Protein AF-A0A8J4X2P2-F1 (afdb_monomer_lite)

Organism: Clarias magur (NCBI:txid1594786)

Secondary structure (DSSP, 8-state):
-HHHHHHHHHHHHHHHHHHHHHHHHHHHHSPPP--TT--HHHHHHHHHHHHHHHHHHHHHHHHHHHHHHHHHHHHHHHHHHHHHHHHHT-PPP-------HHHHHHHH--S------GGGGSPPPPPP---

pLDDT: mean 83.46, std 16.47, range [42.12, 98.31]

Structure (mmCIF, N/CA/C/O backbone):
data_AF-A0A8J4X2P2-F1
#
_entry.id   AF-A0A8J4X2P2-F1
#
loop_
_atom_site.group_PDB
_atom_site.id
_atom_site.type_symbol
_atom_site.label_atom_id
_atom_site.label_alt_id
_atom_site.label_comp_id
_atom_site.label_asym_id
_atom_site.label_entity_id
_atom_site.label_seq_id
_atom_site.pdbx_PDB_ins_code
_atom_site.Cartn_x
_atom_site.Cartn_y
_atom_site.Cartn_z
_atom_site.occupancy
_atom_site.B_iso_or_equiv
_atom_site.auth_seq_id
_atom_site.auth_comp_id
_atom_site.auth_asym_id
_atom_site.auth_atom_id
_atom_site.pdbx_PDB_model_num
ATOM 1 N N . THR A 1 1 ? 29.596 -12.031 -1.504 1.00 71.19 1 THR A N 1
ATOM 2 C CA . THR A 1 1 ? 28.970 -12.388 -0.206 1.00 71.19 1 THR A CA 1
ATOM 3 C C . THR A 1 1 ? 28.790 -11.197 0.730 1.00 71.19 1 THR A C 1
ATOM 5 O O . THR A 1 1 ? 27.695 -11.051 1.251 1.00 71.19 1 THR A O 1
ATOM 8 N N . LYS A 1 2 ? 29.782 -10.309 0.925 1.00 90.69 2 LYS A N 1
ATOM 9 C CA . LYS A 1 2 ? 29.642 -9.112 1.794 1.00 90.69 2 LYS A CA 1
ATOM 10 C C . LYS A 1 2 ? 28.488 -8.170 1.394 1.00 90.69 2 LYS A C 1
ATOM 12 O O . LYS A 1 2 ? 27.777 -7.684 2.263 1.00 90.69 2 LYS A O 1
ATOM 17 N N . LEU A 1 3 ? 28.276 -7.961 0.090 1.00 94.56 3 LEU A N 1
ATOM 18 C CA . LEU A 1 3 ? 27.223 -7.073 -0.423 1.00 94.56 3 LEU A CA 1
ATOM 19 C C . LEU A 1 3 ? 25.810 -7.614 -0.161 1.00 94.56 3 LEU A C 1
ATOM 21 O O . LEU A 1 3 ? 24.976 -6.876 0.346 1.00 94.56 3 LEU A O 1
ATOM 25 N N . LEU A 1 4 ? 25.571 -8.907 -0.418 1.00 95.38 4 LEU A N 1
ATOM 26 C CA . LEU A 1 4 ? 24.285 -9.556 -0.127 1.00 95.38 4 LEU A CA 1
ATOM 27 C C . LEU A 1 4 ? 23.942 -9.479 1.368 1.00 95.38 4 LEU A C 1
ATOM 29 O O . LEU A 1 4 ? 22.853 -9.050 1.720 1.00 95.38 4 LEU A O 1
ATOM 33 N N . LYS A 1 5 ? 24.907 -9.808 2.239 1.00 95.06 5 LYS A N 1
ATOM 34 C CA . LYS A 1 5 ? 24.729 -9.740 3.700 1.00 95.06 5 LYS A CA 1
ATOM 35 C C . LYS A 1 5 ? 24.403 -8.322 4.179 1.00 95.06 5 LYS A C 1
ATOM 37 O O . LYS A 1 5 ? 23.565 -8.138 5.055 1.00 95.06 5 LYS A O 1
ATOM 42 N N . LYS A 1 6 ? 25.052 -7.306 3.598 1.00 96.75 6 LYS A N 1
ATOM 43 C CA . LYS A 1 6 ? 24.747 -5.902 3.904 1.00 96.75 6 LYS A CA 1
ATOM 44 C C . LYS A 1 6 ? 23.348 -5.515 3.418 1.00 96.75 6 LYS A C 1
ATOM 46 O O . LYS A 1 6 ? 22.630 -4.859 4.161 1.00 96.75 6 LYS A O 1
ATOM 51 N N . ALA A 1 7 ? 22.960 -5.925 2.210 1.00 96.75 7 ALA A N 1
ATOM 52 C CA . ALA A 1 7 ? 21.631 -5.654 1.663 1.00 96.75 7 ALA A CA 1
ATOM 53 C C . ALA A 1 7 ? 20.520 -6.289 2.513 1.00 96.75 7 ALA A C 1
ATOM 55 O O . ALA A 1 7 ? 19.536 -5.628 2.816 1.00 96.75 7 ALA A O 1
ATOM 56 N N . GLU A 1 8 ? 20.712 -7.528 2.963 1.00 96.44 8 GLU A N 1
ATOM 57 C CA . GLU A 1 8 ? 19.781 -8.223 3.856 1.00 96.44 8 GLU A CA 1
ATOM 58 C C . GLU A 1 8 ? 19.627 -7.498 5.199 1.00 96.44 8 GLU A C 1
ATOM 60 O O . GLU A 1 8 ? 18.510 -7.234 5.637 1.00 96.44 8 GLU A O 1
ATOM 65 N N . SER A 1 9 ? 20.741 -7.081 5.811 1.00 96.81 9 SER A N 1
ATOM 66 C CA . SER A 1 9 ? 20.705 -6.286 7.043 1.00 96.81 9 SER A CA 1
ATOM 67 C C . SER A 1 9 ? 19.981 -4.947 6.861 1.00 96.81 9 SER A C 1
ATOM 69 O O . SER A 1 9 ? 19.220 -4.547 7.738 1.00 96.81 9 SER A O 1
ATOM 71 N N . LEU A 1 10 ? 20.190 -4.256 5.735 1.00 97.19 10 LEU A N 1
ATOM 72 C CA . LEU A 1 10 ? 19.495 -3.000 5.438 1.00 97.19 10 LEU A CA 1
ATOM 73 C C . LEU A 1 10 ? 17.997 -3.217 5.201 1.00 97.19 10 LEU A C 1
ATOM 75 O O . LEU A 1 10 ? 17.195 -2.435 5.698 1.00 97.19 10 LEU A O 1
ATOM 79 N N . LEU A 1 11 ? 17.621 -4.292 4.505 1.00 97.44 11 LEU A N 1
ATOM 80 C CA . LEU A 1 11 ? 16.223 -4.639 4.255 1.00 97.44 11 LEU A CA 1
ATOM 81 C C . LEU A 1 11 ? 15.472 -4.954 5.554 1.00 97.44 11 LEU A C 1
ATOM 83 O O . LEU A 1 11 ? 14.320 -4.557 5.705 1.00 97.44 11 LEU A O 1
ATOM 87 N N . LEU A 1 12 ? 16.106 -5.661 6.494 1.00 97.19 12 LEU A N 1
ATOM 88 C CA . LEU A 1 12 ? 15.516 -5.926 7.810 1.00 97.19 12 LEU A CA 1
ATOM 89 C C . LEU A 1 12 ? 15.279 -4.626 8.584 1.00 97.19 12 LEU A C 1
ATOM 91 O O . LEU A 1 12 ? 14.160 -4.386 9.029 1.00 97.19 12 LEU A O 1
ATOM 95 N N . LYS A 1 13 ? 16.287 -3.747 8.642 1.00 97.88 13 LYS A N 1
ATOM 96 C CA . LYS A 1 13 ? 16.162 -2.429 9.284 1.00 97.88 13 LYS A CA 1
ATOM 97 C C . LYS A 1 13 ? 15.065 -1.574 8.654 1.00 97.88 13 LYS A C 1
ATOM 99 O O . LYS A 1 13 ? 14.306 -0.928 9.363 1.00 97.88 13 LYS A O 1
ATOM 104 N N . GLU A 1 14 ? 14.962 -1.576 7.327 1.00 97.88 14 GLU A N 1
ATOM 105 C CA . GLU A 1 14 ? 13.910 -0.844 6.621 1.00 97.88 14 GLU A CA 1
ATOM 106 C C . GLU A 1 14 ? 12.514 -1.383 6.970 1.00 97.88 14 GLU A C 1
ATOM 108 O O . GLU A 1 14 ? 11.588 -0.602 7.174 1.00 97.88 14 GLU A O 1
ATOM 113 N N . LYS A 1 15 ? 12.347 -2.709 7.069 1.00 97.62 15 LYS A N 1
ATOM 114 C CA . LYS A 1 15 ? 11.072 -3.320 7.480 1.00 97.62 15 LYS A CA 1
ATOM 115 C C . LYS A 1 15 ? 10.696 -2.954 8.914 1.00 97.62 15 LYS A C 1
ATOM 117 O O . LYS A 1 15 ? 9.539 -2.629 9.160 1.00 97.62 15 LYS A O 1
ATOM 122 N N . GLU A 1 16 ? 11.655 -2.995 9.835 1.00 97.69 16 GLU A N 1
ATOM 123 C CA . GLU A 1 16 ? 11.447 -2.577 11.225 1.00 97.69 16 GLU A CA 1
ATOM 124 C C . GLU A 1 16 ? 11.022 -1.107 11.295 1.00 97.69 16 GLU A C 1
ATOM 126 O O . GLU A 1 16 ? 10.000 -0.800 11.906 1.00 97.69 16 GLU A O 1
ATOM 131 N N . GLN A 1 17 ? 11.727 -0.220 10.587 1.00 97.69 17 GLN A N 1
ATOM 132 C CA . GLN A 1 17 ? 11.382 1.200 10.538 1.00 97.69 17 GLN A CA 1
ATOM 133 C C . GLN A 1 17 ? 9.981 1.429 9.958 1.00 97.69 17 GLN A C 1
ATOM 135 O O . GLN A 1 17 ? 9.193 2.165 10.540 1.00 97.69 17 GLN A O 1
ATOM 140 N N . LYS A 1 18 ? 9.622 0.740 8.866 1.00 97.69 18 LYS A N 1
ATOM 141 C CA . LYS A 1 18 ? 8.281 0.838 8.266 1.00 97.69 18 LYS A CA 1
ATOM 142 C C . LYS A 1 18 ? 7.169 0.408 9.221 1.00 97.69 18 LYS A C 1
ATOM 144 O O . LYS A 1 18 ? 6.090 0.992 9.180 1.00 97.69 18 LYS A O 1
ATOM 149 N N . ASN A 1 19 ? 7.408 -0.598 10.062 1.00 97.25 19 ASN A N 1
ATOM 150 C CA . ASN A 1 19 ? 6.436 -1.013 11.074 1.00 97.25 19 ASN A CA 1
ATOM 151 C C . ASN A 1 19 ? 6.272 0.062 12.154 1.00 97.25 19 ASN A C 1
ATOM 153 O O . ASN A 1 19 ? 5.145 0.416 12.481 1.00 97.25 19 ASN A O 1
ATOM 157 N N . ILE A 1 20 ? 7.379 0.635 12.635 1.00 97.56 20 ILE A N 1
ATOM 158 C CA . ILE A 1 20 ? 7.355 1.734 13.612 1.00 97.56 20 ILE A CA 1
ATOM 159 C C . ILE A 1 20 ? 6.609 2.947 13.042 1.00 97.56 20 ILE A C 1
ATOM 161 O O . ILE A 1 20 ? 5.719 3.491 13.691 1.00 97.56 20 ILE A O 1
ATOM 165 N N . ASP A 1 21 ? 6.925 3.348 11.811 1.00 97.25 21 ASP A N 1
ATOM 166 C CA . ASP A 1 21 ? 6.285 4.486 11.149 1.00 97.25 21 ASP A CA 1
ATOM 167 C C . ASP A 1 21 ? 4.785 4.238 10.935 1.00 97.25 21 ASP A C 1
ATOM 169 O O . ASP A 1 21 ? 3.974 5.149 11.109 1.00 97.25 21 ASP A O 1
ATOM 173 N N . LYS A 1 22 ? 4.399 2.996 10.607 1.00 96.56 22 LYS A N 1
ATOM 174 C CA . LYS A 1 22 ? 2.995 2.586 10.497 1.00 96.56 22 LYS A CA 1
ATOM 175 C C . LYS A 1 22 ? 2.272 2.726 11.835 1.00 96.56 22 LYS A C 1
ATOM 177 O O . LYS A 1 22 ? 1.192 3.311 11.862 1.00 96.56 22 LYS A O 1
ATOM 182 N N . ASP A 1 23 ? 2.845 2.210 12.917 1.00 95.88 23 ASP A N 1
ATOM 183 C CA . ASP A 1 23 ? 2.226 2.270 14.243 1.00 95.88 23 ASP A CA 1
ATOM 184 C C . ASP A 1 23 ? 2.107 3.720 14.730 1.00 95.88 23 ASP A C 1
ATOM 186 O O . ASP A 1 23 ? 1.052 4.126 15.216 1.00 95.88 23 ASP A O 1
ATOM 190 N N . ASN A 1 24 ? 3.138 4.541 14.511 1.00 96.25 24 ASN A N 1
ATOM 191 C CA . ASN A 1 24 ? 3.108 5.972 14.818 1.00 96.25 24 ASN A CA 1
ATOM 192 C C . ASN A 1 24 ? 2.007 6.701 14.033 1.00 96.25 24 ASN A C 1
ATOM 194 O O . ASN A 1 24 ? 1.207 7.425 14.625 1.00 96.25 24 ASN A O 1
ATOM 198 N N . ALA A 1 25 ? 1.918 6.466 12.721 1.00 96.06 25 ALA A N 1
ATOM 199 C CA . ALA A 1 25 ? 0.899 7.081 11.876 1.00 96.06 25 ALA A CA 1
ATOM 200 C C . ALA A 1 25 ? -0.527 6.643 12.257 1.00 96.06 25 ALA A C 1
ATOM 202 O O . ALA A 1 25 ? -1.458 7.445 12.184 1.00 96.06 25 ALA A O 1
ATOM 203 N N . LEU A 1 26 ? -0.718 5.382 12.662 1.00 94.94 26 LEU A N 1
ATOM 204 C CA . LEU A 1 26 ? -2.012 4.885 13.134 1.00 94.94 26 LEU A CA 1
ATOM 205 C C . LEU A 1 26 ? -2.395 5.498 14.481 1.00 94.94 26 LEU A C 1
ATOM 207 O O . LEU A 1 26 ? -3.532 5.935 14.629 1.00 94.94 26 LEU A O 1
ATOM 211 N N . ASN A 1 27 ? -1.455 5.593 15.422 1.00 94.38 27 ASN A N 1
ATOM 212 C CA . ASN A 1 27 ? -1.696 6.203 16.729 1.00 94.38 27 ASN A CA 1
ATOM 213 C C . ASN A 1 27 ? -2.032 7.699 16.627 1.00 94.38 27 ASN A C 1
ATOM 215 O O . ASN A 1 27 ? -2.853 8.191 17.397 1.00 94.38 27 ASN A O 1
ATOM 219 N N . GLU A 1 28 ? -1.426 8.417 15.675 1.00 94.19 28 GLU A N 1
ATOM 220 C CA . GLU A 1 28 ? -1.737 9.826 15.410 1.00 94.19 28 GLU A CA 1
ATOM 221 C C . GLU A 1 28 ? -3.132 9.997 14.789 1.00 94.19 28 GLU A C 1
ATOM 223 O O . GLU A 1 28 ? -3.906 10.855 15.210 1.00 94.19 28 GLU A O 1
ATOM 228 N N . ARG A 1 29 ? -3.472 9.173 13.789 1.00 92.75 29 ARG A N 1
ATOM 229 C CA . ARG A 1 29 ? -4.730 9.303 13.033 1.00 92.75 29 ARG A CA 1
ATOM 230 C C . ARG A 1 29 ? -5.941 8.736 13.764 1.00 92.75 29 ARG A C 1
ATOM 232 O O . ARG A 1 29 ? -7.042 9.262 13.623 1.00 92.75 29 ARG A O 1
ATOM 239 N N . VAL A 1 30 ? -5.752 7.638 14.488 1.00 91.38 30 VAL A N 1
ATOM 240 C CA . VAL A 1 30 ? -6.809 6.892 15.177 1.00 91.38 30 VAL A CA 1
ATOM 241 C C . VAL A 1 30 ? -6.339 6.576 16.599 1.00 91.38 30 VAL A C 1
ATOM 243 O O . VAL A 1 30 ? -6.017 5.427 16.915 1.00 91.38 30 VAL A O 1
ATOM 246 N N . PRO A 1 31 ? -6.274 7.591 17.480 1.00 89.56 31 PRO A N 1
ATOM 247 C CA . PRO A 1 31 ? -5.969 7.351 18.878 1.00 89.56 31 PRO A CA 1
ATOM 248 C C . PRO A 1 31 ? -7.074 6.497 19.525 1.00 89.56 31 PRO A C 1
ATOM 250 O O . PRO A 1 31 ? -8.242 6.592 19.127 1.00 89.56 31 PRO A O 1
ATOM 253 N N . PRO A 1 32 ? -6.748 5.690 20.551 1.00 88.94 32 PRO A N 1
ATOM 254 C CA . PRO A 1 32 ? -7.744 4.899 21.264 1.00 88.94 32 PRO A CA 1
ATOM 255 C C . PRO A 1 32 ? -8.885 5.778 21.808 1.00 88.94 32 PRO A C 1
ATOM 257 O O . PRO A 1 32 ? -8.613 6.783 22.479 1.00 88.94 32 PRO A O 1
ATOM 260 N N . PRO A 1 33 ? -10.159 5.427 21.552 1.00 86.62 33 PRO A N 1
ATOM 261 C CA . PRO A 1 33 ? -11.286 6.228 22.005 1.00 86.62 33 PRO A CA 1
ATOM 262 C C . PRO A 1 33 ? -11.384 6.197 23.533 1.00 86.62 33 PRO A C 1
ATOM 264 O O . PRO A 1 33 ? -11.354 5.137 24.162 1.00 86.62 33 PRO A O 1
ATOM 267 N N . LYS A 1 34 ? -11.523 7.373 24.149 1.00 85.62 34 LYS A N 1
ATOM 268 C CA . LYS A 1 34 ? -11.739 7.497 25.595 1.00 85.62 34 LYS A CA 1
ATOM 269 C C . LYS A 1 34 ? -13.218 7.297 25.892 1.00 85.62 34 LYS A C 1
ATOM 271 O O . LYS A 1 34 ? -14.009 8.202 25.674 1.00 85.62 34 LYS A O 1
ATOM 276 N N . LEU A 1 35 ? -13.577 6.112 26.377 1.00 87.75 35 LEU A N 1
ATOM 277 C CA . LEU A 1 35 ? -14.971 5.757 26.674 1.00 87.75 35 LEU A CA 1
ATOM 278 C C . LEU A 1 35 ? -15.372 6.019 28.135 1.00 87.75 35 LEU A C 1
ATOM 280 O O . LEU A 1 35 ? -16.552 6.051 28.469 1.00 87.75 35 LEU A O 1
ATOM 284 N N . SER A 1 36 ? -14.39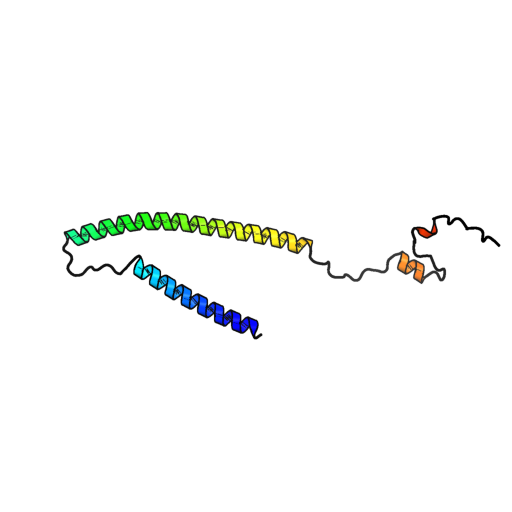4 6.186 29.025 1.00 88.88 36 SER A N 1
ATOM 285 C CA . SER A 1 36 ? -14.622 6.388 30.455 1.00 88.88 36 SER A CA 1
ATOM 286 C C . SER A 1 36 ? -15.151 7.792 30.751 1.00 88.88 36 SER A C 1
ATOM 288 O O . SER A 1 36 ? -14.517 8.773 30.366 1.00 88.88 36 SER A O 1
ATOM 290 N N . GLY A 1 37 ? -16.244 7.881 31.511 1.00 88.00 37 GLY A N 1
ATOM 291 C CA . GLY A 1 37 ? -16.792 9.153 31.995 1.00 88.00 37 GLY A CA 1
ATOM 292 C C . GLY A 1 37 ? -17.720 9.876 31.017 1.00 88.00 37 GLY A C 1
ATOM 293 O O . GLY A 1 37 ? -18.170 10.966 31.345 1.00 88.00 37 GLY A O 1
ATOM 294 N N . LEU A 1 38 ? -18.023 9.277 29.860 1.00 91.31 38 LEU A N 1
ATOM 295 C CA . LEU A 1 38 ? -19.004 9.811 28.915 1.00 91.31 38 LEU A CA 1
ATOM 296 C C . LEU A 1 38 ? -20.433 9.483 29.364 1.00 91.31 38 LEU A C 1
ATOM 298 O O . LEU A 1 38 ? -20.732 8.370 29.806 1.00 91.31 38 LEU A O 1
ATOM 302 N N . SER A 1 39 ? -21.327 10.450 29.204 1.00 93.56 39 SER A N 1
ATOM 303 C CA . SER A 1 39 ? -22.771 10.267 29.320 1.00 93.56 39 SER A CA 1
ATOM 304 C C . SER A 1 39 ? -23.337 9.483 28.127 1.00 93.56 39 SER A C 1
ATOM 306 O O . SER A 1 39 ? -22.695 9.308 27.091 1.00 93.56 39 SER A O 1
ATOM 308 N N . VAL A 1 40 ? -24.587 9.021 28.242 1.00 93.06 40 VAL A N 1
ATOM 309 C CA . VAL A 1 40 ? -25.257 8.262 27.167 1.00 93.06 40 VAL A CA 1
ATOM 310 C C . VAL A 1 40 ? -25.380 9.080 25.875 1.00 93.06 40 VAL A C 1
ATOM 312 O O . VAL A 1 40 ? -25.252 8.521 24.788 1.00 93.06 40 VAL A O 1
ATOM 315 N N . GLN A 1 41 ? -25.605 10.392 25.980 1.00 94.75 41 GLN A N 1
ATOM 316 C CA . GLN A 1 41 ? -25.725 11.274 24.815 1.00 94.75 41 GLN A CA 1
ATOM 317 C C . GLN A 1 41 ? -24.381 11.434 24.098 1.00 94.75 41 GLN A C 1
ATOM 319 O O . GLN A 1 41 ? -24.317 11.246 22.886 1.00 94.75 41 GLN A O 1
ATOM 324 N N . GLU A 1 42 ? -23.303 11.677 24.846 1.00 93.50 42 GLU A N 1
ATOM 325 C CA . GLU A 1 42 ? -21.955 11.812 24.280 1.00 93.50 42 GLU A CA 1
ATOM 326 C C . GLU A 1 42 ? -21.474 10.500 23.639 1.00 93.50 42 GLU A C 1
ATOM 328 O O . GLU A 1 42 ? -20.827 10.513 22.595 1.00 93.50 42 GLU A O 1
ATOM 333 N N . LEU A 1 43 ? -21.840 9.346 24.210 1.00 93.44 43 LEU A N 1
ATOM 334 C CA . LEU A 1 43 ? -21.569 8.043 23.594 1.00 93.44 43 LEU A CA 1
ATOM 335 C C . LEU A 1 43 ? -22.322 7.860 22.269 1.00 93.44 43 LEU A C 1
ATOM 337 O O . LEU A 1 43 ? -21.761 7.336 21.309 1.00 93.44 43 LEU A O 1
ATOM 341 N N . GLN A 1 44 ? -23.585 8.287 22.195 1.00 94.75 44 GLN A N 1
ATOM 342 C CA . GLN A 1 44 ? -24.365 8.219 20.957 1.00 94.75 44 GLN A CA 1
ATOM 343 C C . GLN A 1 44 ? -23.808 9.145 19.871 1.00 94.75 44 GLN A C 1
ATOM 345 O O . GLN A 1 44 ? -23.800 8.762 18.701 1.00 94.75 44 GLN A O 1
ATOM 350 N N . GLU A 1 45 ? -23.346 10.337 20.242 1.00 94.44 45 GLU A N 1
ATOM 351 C CA . GLU A 1 45 ? -22.694 11.277 19.329 1.00 94.44 45 GLU A CA 1
ATOM 352 C C . GLU A 1 45 ? -21.365 10.714 18.810 1.00 94.44 45 GLU A C 1
ATOM 354 O O . GLU A 1 45 ? -21.178 10.614 17.599 1.00 94.44 45 GLU A O 1
ATOM 359 N N . LEU A 1 46 ? -20.517 10.184 19.699 1.00 93.44 46 LEU A N 1
ATOM 360 C CA . LEU A 1 46 ? -19.271 9.517 19.316 1.00 93.44 46 LEU A CA 1
ATOM 361 C C . LEU A 1 46 ? -19.506 8.358 18.333 1.00 93.44 46 LEU A C 1
ATOM 363 O O . LEU A 1 46 ? -18.757 8.202 17.369 1.00 93.44 46 LEU A O 1
ATOM 367 N N . CYS A 1 47 ? -20.545 7.545 18.546 1.00 94.19 47 CYS A N 1
ATOM 368 C CA . CYS A 1 47 ? -20.897 6.463 17.626 1.00 94.19 47 CYS A CA 1
ATOM 369 C C . CYS A 1 47 ? -21.280 6.978 16.229 1.00 94.19 47 CYS A C 1
ATOM 371 O O . CYS A 1 47 ? -20.879 6.374 15.233 1.00 94.19 47 CYS A O 1
ATOM 373 N N . LYS A 1 48 ? -22.028 8.085 16.140 1.00 95.94 48 LYS A N 1
ATOM 374 C CA . LYS A 1 48 ? -22.392 8.706 14.855 1.00 95.94 48 LYS A CA 1
ATOM 375 C C . LYS A 1 48 ? -21.164 9.276 14.147 1.00 95.94 48 LYS A C 1
ATOM 377 O O . LYS A 1 48 ? -20.983 9.021 12.959 1.00 95.94 48 LYS A O 1
ATOM 382 N N . ASP A 1 49 ? -20.292 9.956 14.885 1.00 94.38 49 ASP A N 1
ATOM 383 C CA . ASP A 1 49 ? -19.048 10.516 14.356 1.00 94.38 49 ASP A CA 1
ATOM 384 C C . ASP A 1 49 ? -18.111 9.430 13.824 1.00 94.38 49 ASP A C 1
ATOM 386 O O . ASP A 1 49 ? -17.526 9.567 12.748 1.00 94.38 49 ASP A O 1
ATOM 390 N N . LEU A 1 50 ? -17.953 8.330 14.569 1.00 94.50 50 LEU A N 1
ATOM 391 C CA . LEU A 1 50 ? -17.149 7.191 14.130 1.00 94.50 50 LEU A CA 1
ATOM 392 C C . LEU A 1 50 ? -17.739 6.545 12.879 1.00 94.50 50 LEU A C 1
ATOM 394 O O . LEU A 1 50 ? -16.983 6.208 11.972 1.00 94.50 50 LEU A O 1
ATOM 398 N N . HIS A 1 51 ? -19.063 6.411 12.803 1.00 96.62 51 HIS A N 1
ATOM 399 C CA . HIS A 1 51 ? -19.728 5.870 11.622 1.00 96.62 51 HIS A CA 1
ATOM 400 C C . HIS A 1 51 ? -19.470 6.731 10.380 1.00 96.62 51 HIS A C 1
ATOM 402 O O . HIS A 1 51 ? -19.010 6.212 9.368 1.00 96.62 51 HIS A O 1
ATOM 408 N N . GLN A 1 52 ? -19.629 8.053 10.486 1.00 97.12 52 GLN A N 1
ATOM 409 C CA . GLN A 1 52 ? -19.324 8.966 9.383 1.00 97.12 52 GLN A CA 1
ATOM 410 C C . GLN A 1 52 ? -17.843 8.906 8.969 1.00 97.12 52 GLN A C 1
ATOM 412 O O . GLN A 1 52 ? -17.518 8.933 7.783 1.00 97.12 52 GLN A O 1
ATOM 417 N N . LYS A 1 53 ? -16.921 8.812 9.937 1.00 95.56 53 LYS A N 1
ATOM 418 C CA . LYS A 1 53 ? -15.485 8.666 9.650 1.00 95.56 53 LYS A CA 1
ATOM 419 C C . LYS A 1 53 ? -15.170 7.355 8.934 1.00 95.56 53 LYS A C 1
ATOM 421 O O . LYS A 1 53 ? -14.285 7.354 8.083 1.00 95.56 53 LYS A O 1
ATOM 426 N N . ILE A 1 54 ? -15.862 6.263 9.268 1.00 96.62 54 ILE A N 1
ATOM 427 C CA . ILE A 1 54 ? -15.693 4.971 8.592 1.00 96.62 54 ILE A CA 1
ATOM 428 C C . ILE A 1 54 ? -16.021 5.111 7.106 1.00 96.62 54 ILE A C 1
ATOM 430 O O . ILE A 1 54 ? -15.202 4.692 6.294 1.00 96.62 54 ILE A O 1
ATOM 434 N N . ASP A 1 55 ? -17.136 5.753 6.756 1.00 97.69 55 ASP A N 1
ATOM 435 C CA . ASP A 1 55 ? -17.541 5.924 5.354 1.00 97.69 55 ASP A CA 1
ATOM 436 C C . ASP A 1 55 ? -16.483 6.696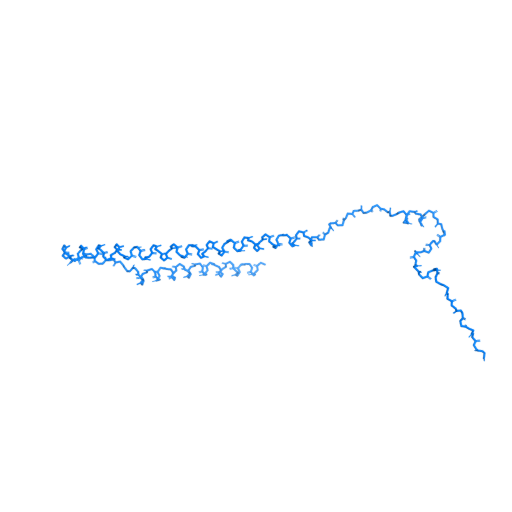 4.549 1.00 97.69 55 ASP A C 1
ATOM 438 O O . ASP A 1 55 ? -16.038 6.244 3.494 1.00 97.69 55 ASP A O 1
ATOM 442 N N . ILE A 1 56 ? -15.999 7.818 5.094 1.00 97.12 56 ILE A N 1
ATOM 443 C CA . ILE A 1 56 ? -14.960 8.647 4.458 1.00 97.12 56 ILE A CA 1
ATOM 444 C C . ILE A 1 56 ? -13.651 7.861 4.284 1.00 97.12 56 ILE A C 1
ATOM 446 O O . ILE A 1 56 ? -12.985 7.943 3.249 1.00 97.12 56 ILE A O 1
ATOM 450 N N . VAL A 1 57 ? -13.242 7.113 5.313 1.00 97.25 57 VAL A N 1
ATOM 451 C CA . VAL A 1 57 ? -12.001 6.330 5.271 1.00 97.25 57 VAL A CA 1
ATOM 452 C C . VAL A 1 57 ? -12.126 5.154 4.307 1.00 97.25 57 VAL A C 1
ATOM 454 O O . VAL A 1 57 ? -11.142 4.830 3.640 1.00 97.25 57 VAL A O 1
ATOM 457 N N . ASP A 1 58 ? -13.296 4.523 4.204 1.00 97.94 58 ASP A N 1
ATOM 458 C CA . ASP A 1 58 ? -13.505 3.411 3.279 1.00 97.94 58 ASP A CA 1
ATOM 459 C C . ASP A 1 58 ? -13.495 3.874 1.819 1.00 97.94 58 ASP A C 1
ATOM 461 O O . ASP A 1 58 ? -12.850 3.232 0.988 1.00 97.94 58 ASP A O 1
ATOM 465 N N . GLU A 1 59 ? -14.082 5.035 1.518 1.00 97.69 59 GLU A N 1
ATOM 466 C CA . GLU A 1 59 ? -13.961 5.672 0.201 1.00 97.69 59 GLU A CA 1
ATOM 467 C C . GLU A 1 59 ? -12.488 5.947 -0.148 1.00 97.69 59 GLU A C 1
ATOM 469 O O . GLU A 1 59 ? -11.986 5.512 -1.189 1.00 97.69 59 GLU A O 1
ATOM 474 N N . ALA A 1 60 ? -11.738 6.576 0.762 1.00 97.19 60 ALA A N 1
ATOM 475 C CA . ALA A 1 60 ? -10.314 6.837 0.551 1.00 97.19 60 ALA A CA 1
ATOM 476 C C . ALA A 1 60 ? -9.489 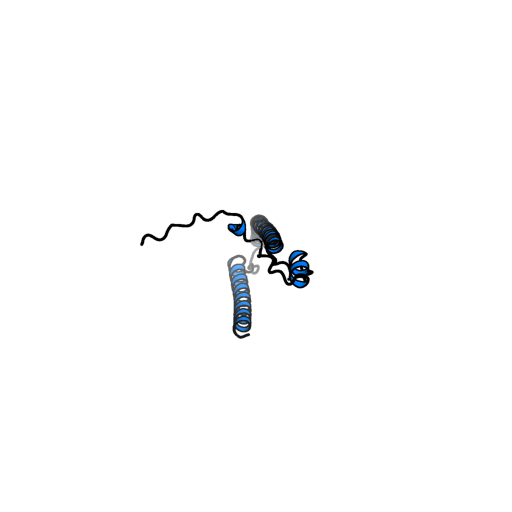5.543 0.392 1.00 97.19 60 ALA A C 1
ATOM 478 O O . ALA A 1 60 ? -8.533 5.492 -0.391 1.00 97.19 60 ALA A O 1
ATOM 479 N N . ARG A 1 61 ? -9.849 4.479 1.124 1.00 97.88 61 ARG A N 1
ATOM 480 C CA . ARG A 1 61 ? -9.234 3.148 1.009 1.00 97.88 61 ARG A CA 1
ATOM 481 C C . ARG A 1 61 ? -9.519 2.531 -0.358 1.00 97.88 61 ARG A C 1
ATOM 483 O O . ARG A 1 61 ? -8.607 1.952 -0.950 1.00 97.88 61 ARG A O 1
ATOM 490 N N . TYR A 1 62 ? -10.746 2.653 -0.854 1.00 97.81 62 TYR A N 1
ATOM 491 C CA . TYR A 1 62 ? -11.145 2.1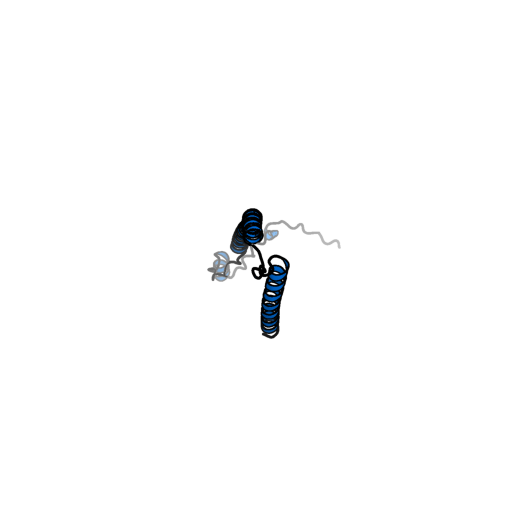66 -2.171 1.00 97.81 62 TYR A CA 1
ATOM 492 C C . TYR A 1 62 ? -10.337 2.847 -3.284 1.00 97.81 62 TYR A C 1
ATOM 494 O O . TYR A 1 62 ? -9.700 2.167 -4.093 1.00 97.81 62 TYR A O 1
ATOM 502 N N . ASP A 1 63 ? -10.246 4.177 -3.252 1.00 97.88 63 ASP A N 1
ATOM 503 C CA . ASP A 1 63 ? -9.442 4.959 -4.196 1.00 97.88 63 ASP A CA 1
ATOM 504 C C . ASP A 1 63 ? -7.958 4.583 -4.167 1.00 97.88 63 ASP A C 1
ATOM 506 O O . ASP A 1 63 ? -7.294 4.503 -5.208 1.00 97.88 63 ASP A O 1
ATOM 510 N N . LEU A 1 64 ? -7.409 4.361 -2.969 1.00 97.50 64 LEU A N 1
ATOM 511 C CA . LEU A 1 64 ? -6.026 3.930 -2.812 1.00 97.50 64 LEU A CA 1
ATOM 512 C C . LEU A 1 64 ? -5.809 2.527 -3.391 1.00 97.50 64 LEU A C 1
ATOM 514 O O . LEU A 1 64 ? -4.811 2.319 -4.080 1.00 97.50 64 LEU A O 1
ATOM 518 N N . SER A 1 65 ? -6.742 1.598 -3.161 1.00 97.50 65 SER A N 1
ATOM 519 C CA . SER A 1 65 ? -6.685 0.242 -3.723 1.00 97.50 65 SER A CA 1
ATOM 520 C C . SER A 1 65 ? -6.616 0.288 -5.245 1.00 97.50 65 SER A C 1
ATOM 522 O O . SER A 1 65 ? -5.712 -0.295 -5.832 1.00 97.50 65 SER A O 1
ATOM 524 N N . ILE A 1 66 ? -7.480 1.083 -5.885 1.00 98.25 66 ILE A N 1
ATOM 525 C CA . ILE A 1 66 ? -7.476 1.234 -7.346 1.00 98.25 66 ILE A CA 1
ATOM 526 C C . ILE A 1 66 ? -6.131 1.766 -7.855 1.00 98.25 66 ILE A C 1
ATOM 528 O O . ILE A 1 66 ? -5.646 1.336 -8.902 1.00 98.25 66 ILE A O 1
ATOM 532 N N . LYS A 1 67 ? -5.516 2.722 -7.149 1.00 98.06 67 LYS A N 1
ATOM 533 C CA . LYS A 1 67 ? -4.199 3.258 -7.534 1.00 98.06 67 LYS A CA 1
ATOM 534 C C . LYS A 1 67 ? -3.110 2.187 -7.447 1.00 98.06 67 LYS A C 1
ATOM 536 O O . LYS A 1 67 ? -2.268 2.127 -8.340 1.00 98.06 67 LYS A O 1
ATOM 541 N N . VAL A 1 68 ? -3.134 1.349 -6.410 1.00 98.31 68 VAL A N 1
ATOM 542 C CA . VAL A 1 68 ? -2.206 0.216 -6.265 1.00 98.31 68 VAL A CA 1
ATOM 543 C C . VAL A 1 68 ? -2.422 -0.796 -7.390 1.00 98.31 68 VAL A C 1
ATOM 545 O O . VAL A 1 68 ? -1.470 -1.107 -8.100 1.00 98.31 68 VAL A O 1
ATOM 548 N N . ASP A 1 69 ? -3.669 -1.194 -7.645 1.00 98.19 69 ASP A N 1
ATOM 549 C CA . ASP A 1 69 ? -4.015 -2.160 -8.695 1.00 98.19 69 ASP A CA 1
ATOM 550 C C . ASP A 1 69 ? -3.578 -1.678 -10.088 1.00 98.19 69 ASP A C 1
ATOM 552 O O . ASP A 1 69 ? -3.052 -2.445 -10.896 1.00 98.19 69 ASP A O 1
ATOM 556 N N . ARG A 1 70 ? -3.740 -0.379 -10.380 1.00 98.06 70 ARG A N 1
ATOM 557 C CA . ARG A 1 70 ? -3.252 0.231 -11.630 1.00 98.06 70 ARG A CA 1
ATOM 558 C C . ARG A 1 70 ? -1.737 0.112 -11.771 1.00 98.06 70 ARG A C 1
ATOM 560 O O . ARG A 1 70 ? -1.262 -0.245 -12.849 1.00 98.06 70 ARG A O 1
ATOM 567 N N . ASN A 1 71 ? -0.996 0.389 -10.700 1.00 98.19 71 ASN A N 1
ATOM 568 C CA . ASN A 1 71 ? 0.459 0.266 -10.703 1.00 98.19 71 ASN A CA 1
ATOM 569 C C . ASN A 1 71 ? 0.888 -1.196 -10.895 1.00 98.19 71 ASN A C 1
ATOM 571 O O . ASN A 1 71 ? 1.817 -1.463 -11.656 1.00 98.19 71 ASN A O 1
ATOM 575 N N . ASP A 1 72 ? 0.194 -2.146 -10.268 1.00 98.31 72 ASP A N 1
ATOM 576 C CA . ASP A 1 72 ? 0.481 -3.576 -10.412 1.00 98.31 72 ASP A CA 1
ATOM 577 C C . ASP A 1 72 ? 0.241 -4.066 -11.848 1.00 98.31 72 ASP A C 1
ATOM 579 O O . ASP A 1 72 ? 1.080 -4.775 -12.416 1.00 98.31 72 ASP A O 1
ATOM 583 N N . LEU A 1 73 ? -0.851 -3.626 -12.483 1.00 98.12 73 LEU A N 1
ATOM 584 C CA . LEU A 1 73 ? -1.124 -3.903 -13.897 1.00 98.12 73 LEU A CA 1
ATOM 585 C C . LEU A 1 73 ? -0.053 -3.305 -14.819 1.00 98.12 73 LEU A C 1
ATOM 587 O O . LEU A 1 73 ? 0.377 -3.948 -15.783 1.00 98.12 73 LEU A O 1
ATOM 591 N N . GLU A 1 74 ? 0.409 -2.088 -14.531 1.00 97.94 74 GLU A N 1
ATOM 592 C CA . GLU A 1 74 ? 1.490 -1.460 -15.289 1.00 97.94 74 GLU A CA 1
ATOM 593 C C . GLU A 1 74 ? 2.804 -2.237 -15.136 1.00 97.94 74 GLU A C 1
ATOM 595 O O . GLU A 1 74 ? 3.445 -2.566 -16.139 1.00 97.94 74 GLU A O 1
ATOM 600 N N . ILE A 1 75 ? 3.173 -2.617 -13.909 1.00 97.75 75 ILE A N 1
ATOM 601 C CA . ILE A 1 75 ? 4.347 -3.451 -13.629 1.00 97.75 75 ILE A CA 1
ATOM 602 C C . ILE A 1 75 ? 4.252 -4.773 -14.396 1.00 97.75 75 ILE A C 1
ATOM 604 O O . ILE A 1 75 ? 5.224 -5.169 -15.045 1.00 97.75 75 ILE A O 1
ATOM 608 N N . GLN A 1 76 ? 3.095 -5.437 -14.385 1.00 97.38 76 GLN A N 1
ATOM 609 C CA . GLN A 1 76 ? 2.884 -6.688 -15.114 1.00 97.38 76 GLN A CA 1
ATOM 610 C C . GLN A 1 76 ? 3.056 -6.499 -16.630 1.00 97.38 76 GLN A C 1
ATOM 612 O O . GLN A 1 76 ? 3.739 -7.288 -17.293 1.00 97.38 76 GLN A O 1
ATOM 617 N N . SER A 1 77 ? 2.495 -5.423 -17.186 1.00 97.06 77 SER A N 1
ATOM 618 C CA . SER A 1 77 ? 2.653 -5.063 -18.599 1.00 97.06 77 SER A CA 1
ATOM 619 C C . SER A 1 77 ? 4.122 -4.821 -18.963 1.00 97.06 77 SER A C 1
ATOM 621 O O . SER A 1 77 ? 4.625 -5.345 -19.963 1.00 97.06 77 SER A O 1
ATOM 623 N N . LEU A 1 78 ? 4.853 -4.078 -18.128 1.00 96.69 78 LEU A N 1
ATOM 624 C CA . LEU A 1 78 ? 6.281 -3.818 -18.313 1.00 96.69 78 LEU A CA 1
ATOM 625 C C . LEU A 1 78 ? 7.115 -5.099 -18.211 1.00 96.69 78 LEU A C 1
ATOM 627 O O . LEU A 1 78 ? 7.998 -5.322 -19.041 1.00 96.69 78 LEU A O 1
ATOM 631 N N . GLN A 1 79 ? 6.814 -5.977 -17.255 1.00 94.06 79 GLN A N 1
ATOM 632 C CA . GLN A 1 79 ? 7.464 -7.2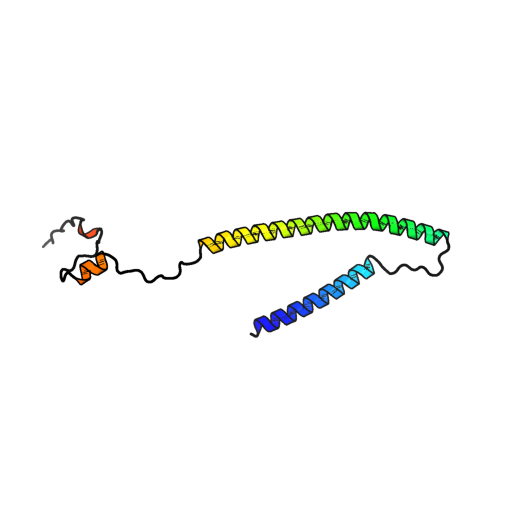82 -17.124 1.00 94.06 79 GLN A CA 1
ATOM 633 C C . GLN A 1 79 ? 7.263 -8.139 -18.378 1.00 94.06 79 GLN A C 1
ATOM 635 O O . GLN A 1 79 ? 8.229 -8.724 -18.877 1.00 94.06 79 GLN A O 1
ATOM 640 N N . HIS A 1 80 ? 6.047 -8.167 -18.934 1.00 91.69 80 HIS A N 1
ATOM 641 C CA . HIS A 1 80 ? 5.763 -8.889 -20.173 1.00 91.69 80 HIS A CA 1
ATOM 642 C C . HIS A 1 80 ? 6.560 -8.323 -21.360 1.00 91.69 80 HIS A C 1
ATOM 644 O O . HIS A 1 80 ? 7.193 -9.080 -22.102 1.00 91.69 80 HIS A O 1
ATOM 650 N N . LYS A 1 81 ? 6.624 -6.990 -21.500 1.00 92.75 81 LYS A N 1
ATOM 651 C CA . LYS A 1 81 ? 7.456 -6.325 -22.521 1.00 92.75 81 LYS A CA 1
ATOM 652 C C . LYS A 1 81 ? 8.935 -6.688 -22.367 1.00 92.75 81 LYS A C 1
ATOM 654 O O . LYS A 1 81 ? 9.583 -7.053 -23.348 1.00 92.75 81 LYS A O 1
ATOM 659 N N . ILE A 1 82 ? 9.467 -6.648 -21.143 1.00 90.25 82 ILE A N 1
ATOM 660 C CA . ILE A 1 82 ? 10.855 -7.038 -20.847 1.00 90.25 82 ILE A CA 1
ATOM 661 C C . ILE A 1 82 ? 11.101 -8.497 -21.234 1.00 90.25 82 ILE A C 1
ATOM 663 O O . ILE A 1 82 ? 12.138 -8.802 -21.824 1.00 90.25 82 ILE A O 1
ATOM 667 N N . TYR A 1 83 ? 10.170 -9.400 -20.925 1.00 87.75 83 TYR A N 1
ATOM 668 C CA . TYR A 1 83 ? 10.286 -10.806 -21.298 1.00 87.75 83 TYR A CA 1
ATOM 669 C C . TYR A 1 83 ? 10.338 -10.986 -22.821 1.00 87.75 83 TYR A C 1
ATOM 671 O O . TYR A 1 83 ? 11.247 -11.651 -23.323 1.00 87.75 83 TYR A O 1
ATOM 679 N N . GLY A 1 84 ? 9.442 -10.327 -23.564 1.00 86.38 84 GLY A N 1
ATOM 680 C CA . GLY A 1 84 ? 9.450 -10.341 -25.030 1.00 86.38 84 GLY A CA 1
ATOM 681 C C . GLY A 1 84 ? 10.769 -9.834 -25.629 1.00 86.38 84 GLY A C 1
ATOM 682 O O . GLY A 1 84 ? 11.310 -10.437 -26.558 1.00 86.38 84 GLY A O 1
ATOM 683 N N . LEU A 1 85 ? 11.346 -8.775 -25.051 1.00 86.44 85 LEU A N 1
ATOM 684 C CA . LEU A 1 85 ? 12.652 -8.248 -25.461 1.00 86.44 85 LEU A CA 1
ATOM 685 C C . LEU A 1 85 ? 13.803 -9.213 -25.133 1.00 86.44 85 LEU A C 1
ATOM 687 O O . LEU A 1 85 ? 14.648 -9.479 -25.991 1.00 86.44 85 LEU A O 1
ATOM 691 N N . LYS A 1 86 ? 13.827 -9.783 -23.920 1.00 76.31 86 LYS A N 1
ATOM 692 C CA . LYS A 1 86 ? 14.843 -10.763 -23.495 1.00 76.31 86 LYS A CA 1
ATOM 693 C C . LYS A 1 86 ? 14.809 -12.032 -24.352 1.00 76.31 86 LYS A C 1
ATOM 695 O O . LYS A 1 86 ? 15.868 -12.568 -24.673 1.00 76.31 86 LYS A O 1
ATOM 700 N N . GLY A 1 87 ? 13.622 -12.488 -24.761 1.00 65.56 87 GLY A N 1
ATOM 701 C CA . GLY A 1 87 ? 13.445 -13.657 -25.628 1.00 65.56 87 GLY A CA 1
ATOM 702 C C . GLY A 1 87 ? 13.992 -13.465 -27.048 1.00 65.56 87 GLY A C 1
ATOM 703 O O . GLY A 1 87 ? 14.539 -14.404 -27.621 1.00 65.56 87 GLY A O 1
ATOM 704 N N . ARG A 1 88 ? 13.927 -12.244 -27.599 1.00 59.62 88 ARG A N 1
ATOM 705 C CA . ARG A 1 88 ? 14.454 -11.923 -28.940 1.00 59.62 88 ARG A CA 1
ATOM 706 C C . ARG A 1 88 ? 15.987 -11.808 -28.978 1.00 59.62 88 ARG A C 1
ATOM 708 O O . ARG A 1 88 ? 16.580 -11.985 -30.038 1.00 59.62 88 ARG A O 1
ATOM 715 N N . LEU A 1 89 ? 16.627 -11.533 -27.838 1.00 58.84 89 LEU A N 1
ATOM 716 C CA . LEU A 1 89 ? 18.065 -11.251 -27.732 1.00 58.84 89 LEU A CA 1
ATOM 717 C C . LEU A 1 89 ? 18.862 -12.321 -26.962 1.00 58.84 89 LEU A C 1
ATOM 719 O O . LEU A 1 89 ? 19.987 -12.071 -26.529 1.00 58.84 89 LEU A O 1
ATOM 723 N N . SER A 1 90 ? 18.310 -13.522 -26.770 1.00 61.69 90 SER A N 1
ATOM 724 C CA . SER A 1 90 ? 19.108 -14.648 -26.283 1.00 61.69 90 SER A CA 1
ATOM 725 C C . SER A 1 90 ? 20.057 -15.087 -27.395 1.00 61.69 90 SER A C 1
ATOM 727 O O . SER A 1 90 ? 19.609 -15.528 -28.454 1.00 61.69 90 SER A O 1
ATOM 729 N N . ARG A 1 91 ? 21.373 -14.949 -27.181 1.00 62.50 91 ARG A N 1
ATOM 730 C CA . ARG A 1 91 ? 22.375 -15.477 -28.119 1.00 62.50 91 ARG A CA 1
ATOM 731 C C . ARG A 1 91 ? 22.071 -16.963 -28.351 1.00 62.50 91 ARG A C 1
ATOM 733 O O . ARG A 1 91 ? 22.084 -17.717 -27.373 1.00 62.50 91 ARG A O 1
ATOM 740 N N . PRO A 1 92 ? 21.809 -17.405 -29.597 1.00 72.31 92 PRO A N 1
ATOM 741 C CA . PRO A 1 92 ? 21.602 -18.817 -29.873 1.00 72.31 92 PRO A CA 1
ATOM 742 C C . PRO A 1 92 ? 22.782 -19.609 -29.313 1.00 72.31 92 PRO A C 1
ATOM 744 O O . PRO A 1 92 ? 23.938 -19.268 -29.576 1.00 72.31 92 PRO A O 1
ATOM 747 N N . LYS A 1 93 ? 22.504 -20.648 -28.515 1.00 72.44 93 LYS A N 1
ATOM 748 C CA . LYS A 1 93 ? 23.557 -21.554 -28.039 1.00 72.44 93 LYS A CA 1
ATOM 749 C C . LYS A 1 93 ? 24.321 -22.053 -29.262 1.00 72.44 93 LYS A C 1
ATOM 751 O O . LYS A 1 93 ? 23.690 -22.519 -30.212 1.00 72.44 93 LYS A O 1
ATOM 756 N N . LEU A 1 94 ? 25.650 -21.938 -29.242 1.00 71.75 94 LEU A N 1
ATOM 757 C CA . LEU A 1 94 ? 26.501 -22.405 -30.333 1.00 71.75 94 LEU A CA 1
ATOM 758 C C . LEU A 1 94 ? 26.205 -23.891 -30.575 1.00 71.75 94 LEU A C 1
ATOM 760 O O . LEU A 1 94 ? 26.531 -24.745 -29.753 1.00 71.75 94 LEU A O 1
ATOM 764 N N . LYS A 1 95 ? 25.519 -24.199 -31.679 1.00 76.44 95 LYS A N 1
ATOM 765 C CA . LYS A 1 95 ? 25.290 -25.576 -32.119 1.00 76.44 95 LYS A CA 1
ATOM 766 C C . LYS A 1 95 ? 26.520 -26.023 -32.897 1.00 76.44 95 LYS A C 1
ATOM 768 O O . LYS A 1 95 ? 27.092 -25.234 -33.644 1.00 76.44 95 LYS A O 1
ATOM 773 N N . ARG A 1 96 ? 26.910 -27.293 -32.764 1.00 78.19 96 ARG A N 1
ATOM 774 C CA . ARG A 1 96 ? 27.934 -27.896 -33.627 1.00 78.19 96 ARG A CA 1
ATOM 775 C C . ARG A 1 96 ? 27.426 -27.868 -35.070 1.00 78.19 96 ARG A C 1
ATOM 777 O O . ARG A 1 96 ? 26.589 -28.688 -35.446 1.00 78.19 96 ARG A O 1
ATOM 784 N N . VAL A 1 97 ? 27.891 -26.898 -35.850 1.00 75.88 97 VAL A N 1
ATOM 785 C CA . VAL A 1 97 ? 27.540 -26.764 -37.266 1.00 75.88 97 VAL A CA 1
ATOM 786 C C . VAL A 1 97 ? 28.297 -27.845 -38.039 1.00 75.88 97 VAL A C 1
ATOM 788 O O . VAL A 1 97 ? 29.479 -28.088 -37.789 1.00 75.88 97 VAL A O 1
ATOM 791 N N . LYS A 1 98 ? 27.607 -28.560 -38.934 1.00 75.81 98 LYS A N 1
ATOM 792 C CA . LYS A 1 98 ? 28.271 -29.492 -39.856 1.00 75.81 98 LYS A CA 1
ATOM 793 C C . LYS A 1 98 ? 29.150 -28.666 -40.801 1.00 75.81 98 LYS A C 1
ATOM 795 O O . LYS A 1 98 ? 28.701 -27.616 -41.245 1.00 75.81 98 LYS A O 1
ATOM 800 N N . LYS A 1 99 ? 30.361 -29.147 -41.112 1.00 73.62 99 LYS A N 1
ATOM 801 C CA . LYS A 1 99 ? 31.259 -28.513 -42.097 1.00 73.62 99 LYS A CA 1
ATOM 802 C C . LYS A 1 99 ? 30.472 -28.135 -43.357 1.00 73.62 99 LYS A C 1
ATOM 804 O O . LYS A 1 99 ? 29.730 -28.989 -43.864 1.00 73.62 99 LYS A O 1
ATOM 809 N N . SER A 1 100 ? 30.616 -26.886 -43.802 1.00 73.38 100 SER A N 1
ATOM 810 C CA . SER A 1 100 ? 29.960 -26.367 -45.005 1.00 73.38 100 SER A CA 1
ATOM 811 C C . SER A 1 100 ? 30.383 -27.176 -46.236 1.00 73.38 100 SER A C 1
ATOM 813 O O . SER A 1 100 ? 31.397 -27.876 -46.209 1.00 73.38 100 SER A O 1
ATOM 815 N N . ALA A 1 101 ? 29.610 -27.101 -47.320 1.00 65.75 101 ALA A N 1
ATOM 816 C CA . ALA A 1 101 ? 29.995 -27.713 -48.592 1.00 65.75 101 ALA A CA 1
ATOM 817 C C . ALA A 1 101 ? 31.374 -27.204 -49.056 1.00 65.75 101 ALA A C 1
ATOM 819 O O . ALA A 1 101 ? 32.206 -28.018 -49.450 1.00 65.75 101 ALA A O 1
ATOM 820 N N . ASP A 1 102 ? 31.653 -25.908 -48.871 1.00 64.44 102 ASP A N 1
ATOM 821 C CA . ASP A 1 102 ? 32.962 -25.299 -49.151 1.00 64.44 102 ASP A CA 1
ATOM 822 C C . ASP A 1 102 ? 34.086 -25.879 -48.283 1.00 64.44 102 ASP A C 1
ATOM 824 O O . ASP A 1 102 ? 35.159 -26.195 -48.794 1.00 64.44 102 ASP A O 1
ATOM 828 N N . ASP A 1 103 ? 33.835 -26.101 -46.987 1.00 66.25 103 ASP A N 1
ATOM 829 C CA . ASP A 1 103 ? 34.836 -26.669 -46.069 1.00 66.25 103 ASP A CA 1
ATOM 830 C C . ASP A 1 103 ? 35.196 -28.114 -46.430 1.00 66.25 103 ASP A C 1
ATOM 832 O O . ASP A 1 103 ? 36.291 -28.588 -46.129 1.00 66.25 103 ASP A O 1
ATOM 836 N N . LYS A 1 104 ? 34.246 -28.854 -47.011 1.00 67.75 104 LYS A N 1
ATOM 837 C CA . LYS A 1 104 ? 34.471 -30.234 -47.452 1.00 67.75 104 LYS A CA 1
ATOM 838 C C . LYS A 1 104 ? 35.157 -30.277 -48.808 1.00 67.75 104 LYS A C 1
ATOM 840 O O . LYS A 1 104 ? 36.047 -31.100 -48.988 1.00 67.75 104 LYS A O 1
ATOM 845 N N . LEU A 1 105 ? 34.758 -29.406 -49.733 1.00 63.16 105 LEU A N 1
ATOM 846 C CA . LEU A 1 105 ? 35.330 -29.356 -51.073 1.00 63.16 105 LEU A CA 1
ATOM 847 C C . LEU A 1 105 ? 36.789 -28.886 -51.021 1.00 63.16 105 LEU A C 1
ATOM 849 O O . LEU A 1 105 ? 37.654 -29.575 -51.544 1.00 63.16 105 LEU A O 1
ATOM 853 N N . GLY A 1 106 ? 37.084 -27.816 -50.273 1.00 62.62 106 GLY A N 1
ATOM 854 C CA . GLY A 1 106 ? 38.453 -27.326 -50.082 1.00 62.62 106 GLY A CA 1
ATOM 855 C C . GLY A 1 106 ? 39.372 -28.276 -49.301 1.00 62.62 106 GLY A C 1
ATOM 856 O O . GLY A 1 106 ? 40.585 -28.141 -49.382 1.00 62.62 106 GLY A O 1
ATOM 857 N N . ALA A 1 107 ? 38.820 -29.246 -48.562 1.00 63.09 107 ALA A N 1
ATOM 858 C CA . ALA A 1 107 ? 39.601 -30.287 -47.885 1.00 63.09 107 ALA A CA 1
ATOM 859 C C . ALA A 1 107 ? 39.890 -31.513 -48.772 1.00 63.09 107 ALA A C 1
ATOM 861 O O . ALA A 1 107 ? 40.755 -32.312 -48.428 1.00 63.09 107 ALA A O 1
ATOM 862 N N . LEU A 1 108 ? 39.145 -31.689 -49.869 1.00 59.75 108 LEU A N 1
ATOM 863 C CA . LEU A 1 108 ? 39.307 -32.793 -50.824 1.00 59.75 108 LEU A CA 1
ATOM 864 C C . LEU A 1 108 ? 40.100 -32.382 -52.069 1.00 59.75 108 LEU A C 1
ATOM 866 O O . LEU A 1 108 ? 40.530 -33.247 -52.828 1.00 59.75 108 LEU A O 1
ATOM 870 N N . THR A 1 109 ? 40.284 -31.082 -52.296 1.00 56.44 109 THR A N 1
ATOM 871 C CA . THR A 1 109 ? 41.013 -30.554 -53.447 1.00 56.44 109 THR A CA 1
ATOM 872 C C . THR A 1 109 ? 42.265 -29.809 -52.988 1.00 56.44 109 THR A C 1
ATOM 874 O O . THR A 1 109 ? 42.146 -28.756 -52.370 1.00 56.44 109 THR A O 1
ATOM 877 N N . ASP A 1 110 ? 43.459 -30.280 -53.366 1.00 57.03 110 ASP A N 1
ATOM 878 C CA . ASP A 1 110 ? 44.739 -29.570 -53.138 1.00 57.03 110 ASP A CA 1
ATOM 879 C C . ASP A 1 110 ? 44.852 -28.255 -53.932 1.00 57.03 110 ASP A C 1
ATOM 881 O O . ASP A 1 110 ? 45.772 -27.455 -53.748 1.00 57.03 110 ASP A O 1
ATOM 885 N N . ASN A 1 111 ? 43.883 -27.990 -54.809 1.00 56.03 111 ASN A N 1
ATOM 886 C CA . ASN A 1 111 ? 43.720 -26.678 -55.394 1.00 56.03 111 ASN A CA 1
ATOM 887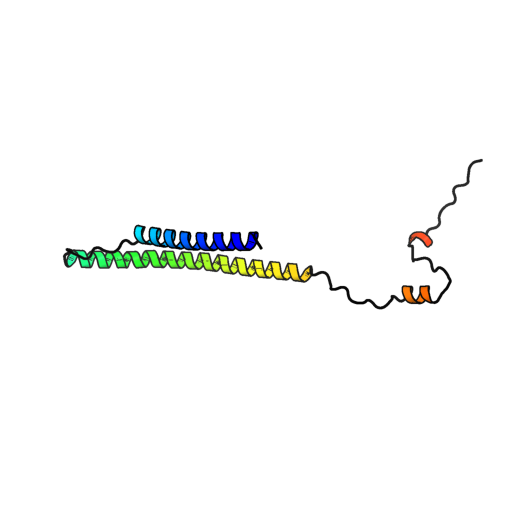 C C . ASN A 1 111 ? 43.192 -25.732 -54.324 1.00 56.03 111 ASN A C 1
ATOM 889 O O . ASN A 1 111 ? 42.066 -25.871 -53.852 1.00 56.03 111 ASN A O 1
ATOM 893 N N . LYS A 1 112 ? 44.020 -24.736 -54.006 1.00 52.97 112 LYS A N 1
ATOM 894 C CA . LYS A 1 112 ? 43.677 -23.478 -53.343 1.00 52.97 112 LYS A CA 1
ATOM 895 C C . LYS A 1 112 ? 42.512 -22.819 -54.090 1.00 52.97 112 LYS A C 1
ATOM 897 O O . LYS A 1 112 ? 42.707 -21.874 -54.850 1.00 52.97 112 LYS A O 1
ATOM 902 N N . LEU A 1 113 ? 41.303 -23.347 -53.907 1.00 53.03 113 LEU A N 1
ATOM 903 C CA . LEU A 1 113 ? 40.069 -22.687 -54.272 1.00 53.03 113 LEU A CA 1
ATOM 904 C C . LEU A 1 113 ? 40.074 -21.433 -53.424 1.00 53.03 113 LEU A C 1
ATOM 906 O O . LEU A 1 113 ? 39.935 -21.471 -52.199 1.00 53.03 113 LEU A O 1
ATOM 910 N N . MET A 1 114 ? 40.401 -20.337 -54.102 1.00 54.91 114 MET A N 1
ATOM 911 C CA . MET A 1 114 ? 40.328 -18.999 -53.568 1.00 54.91 114 MET A CA 1
ATOM 912 C C . MET A 1 114 ? 39.018 -18.932 -52.798 1.00 54.91 114 MET A C 1
ATOM 914 O O . MET A 1 114 ? 37.960 -19.246 -53.351 1.00 54.91 114 MET A O 1
ATOM 918 N N . LYS A 1 115 ? 39.099 -18.547 -51.517 1.00 53.00 115 LYS A N 1
ATOM 919 C CA . LYS A 1 115 ? 37.937 -18.007 -50.805 1.00 53.00 115 LYS A CA 1
ATOM 920 C C . LYS A 1 115 ? 37.195 -17.146 -51.817 1.00 53.00 115 LYS A C 1
ATOM 922 O O . LYS A 1 115 ? 37.874 -16.449 -52.573 1.00 53.00 115 LYS A O 1
ATOM 927 N N . ALA A 1 116 ? 35.870 -17.251 -51.891 1.00 58.59 116 ALA A N 1
ATOM 928 C CA . ALA A 1 116 ? 35.061 -16.441 -52.793 1.00 58.59 116 ALA A CA 1
ATOM 929 C C . ALA A 1 116 ? 35.198 -14.956 -52.404 1.00 58.59 116 ALA A C 1
ATOM 931 O O . ALA A 1 116 ? 34.316 -14.343 -51.813 1.00 58.59 116 ALA A O 1
ATOM 932 N N . ASP A 1 117 ? 36.365 -14.390 -52.681 1.00 57.62 117 ASP A N 1
ATOM 933 C CA . ASP A 1 117 ? 36.703 -13.005 -52.541 1.00 57.62 117 ASP A CA 1
ATOM 934 C C . ASP A 1 117 ? 36.004 -12.374 -53.724 1.00 57.62 117 ASP A C 1
ATOM 936 O O . ASP A 1 117 ? 36.372 -12.577 -54.878 1.00 57.62 117 ASP A O 1
ATOM 940 N N . PHE A 1 118 ? 34.966 -11.602 -53.433 1.00 55.78 118 PHE A N 1
ATOM 941 C CA . PHE A 1 118 ? 34.227 -10.812 -54.414 1.00 55.78 118 PHE A CA 1
ATOM 942 C C . PHE A 1 118 ? 35.158 -9.994 -55.339 1.00 55.78 118 PHE A C 1
ATOM 944 O O . PHE A 1 118 ? 34.821 -9.690 -56.479 1.00 55.78 118 PHE A O 1
ATOM 951 N N . LYS A 1 119 ? 36.376 -9.694 -54.867 1.00 59.44 119 LYS A N 1
ATOM 952 C CA . LYS A 1 119 ? 37.445 -9.024 -55.614 1.00 59.44 119 LYS A CA 1
ATOM 953 C C . LYS A 1 119 ? 38.156 -9.885 -56.664 1.00 59.44 119 LYS A C 1
ATOM 955 O O . LYS A 1 119 ? 38.780 -9.307 -57.545 1.00 59.44 119 LYS A O 1
ATOM 960 N N . ALA A 1 120 ? 38.076 -11.214 -56.608 1.00 63.25 120 ALA A N 1
ATOM 961 C CA . ALA A 1 120 ? 38.779 -12.104 -57.537 1.00 63.25 120 ALA A CA 1
ATOM 962 C C . ALA A 1 120 ? 38.269 -11.984 -58.986 1.00 63.25 120 ALA A C 1
ATOM 964 O O . ALA A 1 120 ? 39.028 -12.220 -59.920 1.00 63.25 120 ALA A O 1
ATOM 965 N N . ASN A 1 121 ? 37.016 -11.554 -59.176 1.00 64.06 121 ASN A N 1
ATOM 966 C CA . ASN A 1 121 ? 36.413 -11.340 -60.497 1.00 64.06 121 ASN A CA 1
ATOM 967 C C . ASN A 1 121 ? 36.470 -9.878 -60.983 1.00 64.06 121 ASN A C 1
ATOM 969 O O . ASN A 1 121 ? 35.921 -9.564 -62.040 1.00 64.06 121 ASN A O 1
ATOM 973 N N . LEU A 1 122 ? 37.117 -8.966 -60.246 1.00 61.09 122 LEU A N 1
ATOM 974 C CA . LEU A 1 122 ? 37.288 -7.575 -60.676 1.00 61.09 122 LEU A CA 1
ATOM 975 C C . LEU A 1 122 ? 38.608 -7.426 -61.453 1.00 61.09 122 LEU A C 1
ATOM 977 O O . LEU A 1 122 ? 39.680 -7.703 -60.921 1.00 61.09 122 LEU A O 1
ATOM 981 N N . LYS A 1 123 ? 38.546 -6.962 -62.711 1.00 68.56 123 LYS A N 1
ATOM 982 C CA . LYS A 1 123 ? 39.742 -6.664 -63.524 1.00 68.56 123 LYS A CA 1
ATOM 983 C C . LYS A 1 123 ? 40.528 -5.508 -62.899 1.00 68.56 123 LYS A C 1
ATOM 985 O O . LYS A 1 123 ? 40.038 -4.382 -62.854 1.00 68.56 123 LYS A O 1
ATOM 990 N N . THR A 1 124 ? 41.756 -5.765 -62.462 1.00 66.50 124 THR A N 1
ATOM 991 C CA . THR A 1 124 ? 42.704 -4.718 -62.069 1.00 66.50 124 THR A CA 1
ATOM 992 C C . THR A 1 124 ? 43.446 -4.199 -63.303 1.00 66.50 124 THR A C 1
ATOM 994 O O . THR A 1 124 ? 43.992 -4.970 -64.091 1.00 66.50 124 THR A O 1
ATOM 997 N N . VAL A 1 125 ? 43.447 -2.878 -63.499 1.00 64.38 125 VAL A N 1
ATOM 998 C CA . VAL A 1 125 ? 44.223 -2.220 -64.561 1.00 64.38 125 VAL A CA 1
ATOM 999 C C . VAL A 1 125 ? 45.678 -2.146 -64.099 1.00 64.38 125 VAL A C 1
ATOM 1001 O O . VAL A 1 125 ? 45.959 -1.587 -63.038 1.00 64.38 125 VAL A O 1
ATOM 1004 N N . LYS A 1 126 ? 46.602 -2.734 -64.868 1.00 62.75 126 LYS A N 1
ATOM 1005 C CA . LYS A 1 126 ? 48.043 -2.596 -64.623 1.00 62.75 126 LYS A CA 1
ATOM 1006 C C . LYS A 1 126 ? 48.433 -1.144 -64.895 1.00 62.75 126 LYS A C 1
ATOM 1008 O O . LYS A 1 126 ? 48.209 -0.659 -65.999 1.00 62.75 126 LYS A O 1
ATOM 1013 N N . LYS A 1 127 ? 48.991 -0.459 -63.897 1.00 57.47 127 LYS A N 1
ATOM 1014 C CA . LYS A 1 127 ? 49.739 0.776 -64.140 1.00 57.47 127 LYS A CA 1
ATOM 1015 C C . LYS A 1 127 ? 51.073 0.376 -64.762 1.00 57.47 127 LYS A C 1
ATOM 1017 O O . LYS A 1 127 ? 51.758 -0.478 -64.205 1.00 57.47 127 LYS A O 1
ATOM 1022 N N . GLU A 1 128 ? 51.375 0.929 -65.928 1.00 49.00 128 GLU A N 1
ATOM 1023 C CA . GLU A 1 128 ? 52.701 0.838 -66.532 1.00 49.00 128 GLU A CA 1
ATOM 1024 C C . GLU A 1 128 ? 53.698 1.541 -65.600 1.00 49.00 128 GLU A C 1
ATOM 1026 O O . GLU A 1 128 ? 53.416 2.628 -65.094 1.00 49.00 128 GLU A O 1
ATOM 1031 N N . GLU A 1 129 ? 54.816 0.882 -65.298 1.00 49.06 129 GLU A N 1
ATOM 1032 C CA . GLU A 1 129 ? 55.923 1.497 -64.567 1.00 49.06 129 GLU A CA 1
ATOM 1033 C C . GLU A 1 129 ? 56.645 2.453 -65.528 1.00 49.06 129 GLU A C 1
ATOM 1035 O O . GLU A 1 129 ? 57.239 2.009 -66.514 1.00 49.06 129 GLU A O 1
ATOM 1040 N N . GLU A 1 130 ? 56.554 3.762 -65.273 1.00 49.38 130 GLU A N 1
ATOM 1041 C CA . GLU A 1 130 ? 57.406 4.765 -65.922 1.00 49.38 130 GLU A CA 1
ATOM 1042 C C . GLU A 1 130 ? 58.873 4.462 -65.574 1.00 49.38 130 GLU A C 1
ATOM 1044 O O . GLU A 1 130 ? 59.227 4.342 -64.399 1.00 49.38 130 GLU A O 1
ATOM 1049 N N . LYS A 1 131 ? 59.703 4.291 -66.609 1.00 42.12 131 LYS A N 1
ATOM 1050 C CA . LYS A 1 131 ? 61.165 4.224 -66.495 1.00 42.12 131 LYS A CA 1
ATOM 1051 C C . LYS A 1 131 ? 61.765 5.602 -66.261 1.00 42.12 131 LYS A C 1
ATOM 1053 O O . LYS A 1 131 ? 61.281 6.551 -66.914 1.00 42.12 131 LYS A O 1
#

Foldseek 3Di:
DVVVVVVVVVVVVVVVVVVVVVVVVCCVVPPDDDPPPDDPVRVVVVVVVVVVVVVVVVVVVVVVVVVVVVVVVVVVVVVVVVVVVVVVPDDPDDDPDDQDPVSVVCVVDPPPPDDPPVCVPDDDDDDDDDD

Radius of gyration: 38.57 Å; chains: 1; bounding box: 87×45×98 Å

InterPro domains:
  IPR001978 Troponin [PF00992] (2-126)
  IPR038077 Troponin domain superfamily [G3DSA:1.20.5.350] (1-131)
  IPR038077 Troponin domain superfamily [SSF90250] (3-130)
  IPR050875 Troponin I [PTHR13738] (3-129)

Sequence (131 aa):
TKLLKKAESLLLKEKEQKNIDKDNALNERVPPPKLSGLSVQELQELCKDLHQKIDIVDEARYDLSIKVDRNDLEIQSLQHKIYGLKGRLSRPKLKRVKKSADDKLGALTDNKLMKADFKANLKTVKKEEEK